Protein AF-A0A7V8AKU9-F1 (afdb_monomer_lite)

Foldseek 3Di:
DPADADVPPPVGGDDDPVPVVSVVVVVVVQVVVVVVPDPDDDDDPPVSDPDPPD

Sequence (54 aa):
MGYACWHNLLALPQLNHDTPAVRAFLFKVAEYWLRKGIDGWRLDAPDCIQTPGF

Radius of gyration: 12.99 Å; chains: 1; bounding box: 24×24×38 Å

pLDDT: mean 94.69, std 5.61, range [64.56, 98.56]

Secondary structure (DSSP, 8-state):
--S-BGGG-TTSBPP-TTSHHHHHHHHHHHHHHHTTT----PPSSGGG---TT-

Structure (mmCIF, N/CA/C/O backbone):
data_AF-A0A7V8AKU9-F1
#
_entry.id   AF-A0A7V8AKU9-F1
#
loop_
_atom_site.group_PDB
_atom_site.id
_atom_site.type_symbol
_atom_site.label_atom_id
_atom_site.label_alt_id
_atom_site.label_comp_id
_atom_site.label_asym_id
_atom_site.label_entity_id
_atom_site.label_seq_id
_atom_site.pdbx_PDB_ins_code
_atom_site.Cartn_x
_atom_site.Cartn_y
_atom_site.Cartn_z
_atom_site.occupancy
_atom_site.B_iso_or_equiv
_atom_site.auth_seq_id
_atom_site.auth_comp_id
_atom_site.auth_asym_id
_atom_site.auth_atom_id
_atom_site.pdbx_PDB_model_num
ATOM 1 N N . MET A 1 1 ? 6.832 1.107 -23.503 1.00 64.56 1 MET A N 1
ATOM 2 C CA . MET A 1 1 ? 6.741 1.940 -22.280 1.00 64.56 1 MET A CA 1
ATOM 3 C C . MET A 1 1 ? 7.477 1.210 -21.163 1.00 64.56 1 MET A C 1
ATOM 5 O O . MET A 1 1 ? 7.476 -0.012 -21.191 1.00 64.56 1 MET A O 1
ATOM 9 N N . GLY A 1 2 ? 8.183 1.915 -20.273 1.00 88.75 2 GLY A N 1
ATOM 10 C CA . GLY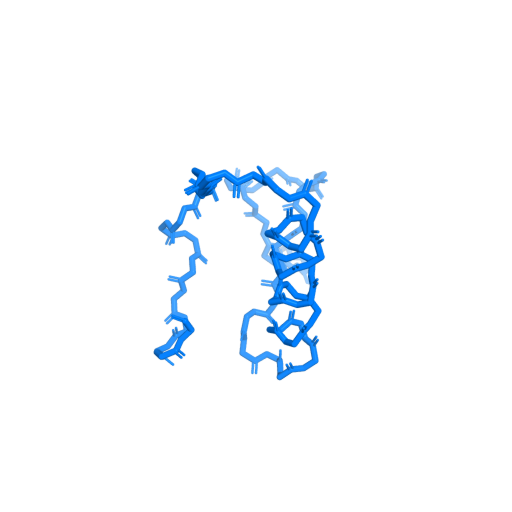 A 1 2 ? 9.167 1.305 -19.358 1.00 88.75 2 GLY A CA 1
ATOM 11 C C . GLY A 1 2 ? 8.619 0.712 -18.051 1.00 88.75 2 GLY A C 1
ATOM 12 O O . GLY A 1 2 ? 9.390 0.104 -17.320 1.00 88.75 2 GLY A O 1
ATOM 13 N N . TYR A 1 3 ? 7.331 0.900 -17.737 1.00 93.00 3 TYR A N 1
ATOM 14 C CA . TYR A 1 3 ? 6.680 0.394 -16.520 1.00 93.00 3 TYR A CA 1
ATOM 15 C C . TYR A 1 3 ? 5.150 0.359 -16.672 1.00 93.00 3 TYR A C 1
ATOM 17 O O . TYR A 1 3 ? 4.594 1.037 -17.541 1.00 93.00 3 TYR A O 1
ATOM 25 N N . ALA A 1 4 ? 4.477 -0.430 -15.828 1.00 93.31 4 ALA A N 1
ATOM 26 C CA . ALA A 1 4 ? 3.018 -0.491 -15.754 1.00 93.31 4 ALA A CA 1
ATOM 27 C C . ALA A 1 4 ? 2.450 0.718 -14.995 1.00 93.31 4 ALA A C 1
ATOM 29 O O . ALA A 1 4 ? 3.020 1.174 -14.002 1.00 93.31 4 ALA A O 1
ATOM 30 N N . CYS A 1 5 ? 1.326 1.246 -15.466 1.00 95.31 5 CYS A N 1
ATOM 31 C CA . CYS A 1 5 ? 0.651 2.387 -14.858 1.00 95.31 5 CYS A CA 1
ATOM 32 C C . CYS A 1 5 ? -0.858 2.305 -15.081 1.00 95.31 5 CYS A C 1
ATOM 34 O O . CYS A 1 5 ? -1.334 1.674 -16.029 1.00 95.31 5 CYS A O 1
ATOM 36 N N . TRP A 1 6 ? -1.603 2.956 -14.194 1.00 94.50 6 TRP A N 1
ATOM 37 C CA . TRP A 1 6 ? -3.060 2.972 -14.234 1.00 94.50 6 TRP A CA 1
ATOM 38 C C . TRP A 1 6 ? -3.551 3.618 -15.539 1.00 94.50 6 TRP A C 1
ATOM 40 O O . TRP A 1 6 ? -3.230 4.770 -15.819 1.00 94.50 6 TRP A O 1
ATOM 50 N N . HIS A 1 7 ? -4.269 2.859 -16.377 1.00 92.31 7 HIS A N 1
ATOM 51 C CA . HIS A 1 7 ? -4.757 3.279 -17.704 1.00 92.31 7 HIS A CA 1
ATOM 52 C C . HIS A 1 7 ? -3.723 4.006 -18.592 1.00 92.31 7 HIS A C 1
ATOM 54 O O . HIS A 1 7 ? -4.061 4.954 -19.299 1.00 92.31 7 HIS A O 1
ATOM 60 N N . ASN A 1 8 ? -2.459 3.567 -18.582 1.00 91.75 8 ASN A N 1
ATOM 61 C CA . ASN A 1 8 ? -1.357 4.212 -19.318 1.00 91.75 8 ASN A CA 1
ATOM 62 C C . ASN A 1 8 ? -1.075 5.678 -18.910 1.00 91.75 8 ASN A C 1
ATOM 64 O O . ASN A 1 8 ? -0.375 6.399 -19.625 1.00 91.75 8 ASN A O 1
ATOM 68 N N . LEU A 1 9 ? -1.584 6.133 -17.761 1.00 94.81 9 LEU A N 1
ATOM 69 C CA . LEU A 1 9 ? -1.282 7.447 -17.208 1.00 94.81 9 LEU A CA 1
ATOM 70 C C . LEU A 1 9 ? 0.046 7.391 -16.449 1.00 94.81 9 LEU A C 1
ATOM 72 O O . LEU A 1 9 ? 0.104 6.962 -15.300 1.00 94.81 9 LEU A O 1
ATOM 76 N N . LEU A 1 10 ? 1.116 7.877 -17.081 1.00 94.56 10 LEU A N 1
ATOM 77 C CA . LEU A 1 10 ? 2.488 7.816 -16.551 1.00 94.56 10 LEU A CA 1
ATOM 78 C C . LEU A 1 10 ? 2.662 8.441 -15.154 1.00 94.56 10 LEU A C 1
ATOM 80 O O . LEU A 1 10 ? 3.561 8.053 -14.416 1.00 94.56 10 LEU A O 1
ATOM 84 N N . ALA A 1 11 ? 1.797 9.385 -14.775 1.00 95.75 11 ALA A N 1
ATOM 85 C CA . ALA A 1 11 ? 1.806 9.999 -13.448 1.00 95.75 11 ALA A CA 1
ATOM 86 C C . ALA A 1 11 ? 1.380 9.040 -12.317 1.00 95.75 11 ALA A C 1
ATOM 88 O O . ALA A 1 11 ? 1.619 9.344 -11.151 1.00 95.75 11 ALA A O 1
ATOM 89 N N . LEU A 1 12 ? 0.762 7.900 -12.648 1.00 96.12 12 LEU A N 1
ATOM 90 C CA . LEU A 1 12 ? 0.266 6.896 -11.705 1.00 96.12 12 LEU A CA 1
ATOM 91 C C . LEU A 1 12 ? 0.958 5.541 -11.943 1.00 96.12 12 LEU A C 1
ATOM 93 O O . LEU A 1 12 ? 0.342 4.611 -12.480 1.00 96.12 12 LEU A O 1
ATOM 97 N N . PRO A 1 13 ? 2.250 5.411 -11.584 1.00 95.81 13 PRO A N 1
ATOM 98 C CA . PRO A 1 13 ? 2.957 4.141 -11.678 1.00 95.81 13 PRO A CA 1
ATOM 99 C C . PRO A 1 13 ? 2.295 3.098 -10.773 1.00 95.81 13 PRO A C 1
ATOM 101 O O . PRO A 1 13 ? 1.960 3.372 -9.620 1.00 95.81 13 PRO A O 1
ATOM 104 N N . GLN A 1 14 ? 2.115 1.888 -11.297 1.00 95.88 14 GLN A N 1
ATOM 105 C CA . GLN A 1 14 ? 1.499 0.806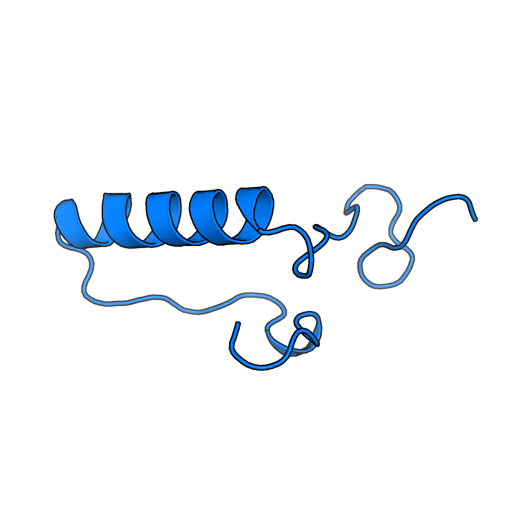 -10.543 1.00 95.88 14 GLN A CA 1
ATOM 106 C C . GLN A 1 14 ? 2.492 0.246 -9.521 1.00 95.88 14 GLN A C 1
ATOM 108 O O . GLN A 1 14 ? 3.635 -0.077 -9.852 1.00 95.88 14 GLN A O 1
ATOM 113 N N . LEU A 1 15 ? 2.046 0.106 -8.273 1.00 96.19 15 LEU A N 1
ATOM 114 C CA . LEU A 1 15 ? 2.816 -0.594 -7.251 1.00 96.19 15 LEU A CA 1
ATOM 115 C C . LEU A 1 15 ? 2.900 -2.090 -7.576 1.00 96.19 15 LEU A C 1
ATOM 117 O O . LEU A 1 15 ? 1.924 -2.706 -8.000 1.00 96.19 15 LEU A O 1
ATOM 121 N N . ASN A 1 16 ? 4.071 -2.686 -7.346 1.00 96.06 16 ASN A N 1
ATOM 122 C CA . ASN A 1 16 ? 4.270 -4.116 -7.558 1.00 96.06 16 ASN A CA 1
ATOM 123 C C . ASN A 1 16 ? 3.801 -4.920 -6.332 1.00 96.06 16 ASN A C 1
ATOM 125 O O . ASN A 1 16 ? 4.542 -5.075 -5.359 1.00 96.06 16 ASN A O 1
ATOM 129 N N . HIS A 1 17 ? 2.582 -5.452 -6.402 1.00 96.06 17 HIS A N 1
ATOM 130 C CA . HIS A 1 17 ? 1.938 -6.228 -5.336 1.00 96.06 17 HIS A CA 1
ATOM 131 C C . HIS A 1 17 ? 2.579 -7.612 -5.079 1.00 96.06 17 HIS A C 1
ATOM 133 O O . HIS A 1 17 ? 2.418 -8.175 -3.991 1.00 96.06 17 HIS A O 1
ATOM 139 N N . ASP A 1 18 ? 3.380 -8.135 -6.015 1.00 96.12 18 ASP A N 1
ATOM 140 C CA . ASP A 1 18 ? 4.130 -9.383 -5.819 1.00 96.12 18 ASP A CA 1
ATOM 141 C C . ASP A 1 18 ? 5.343 -9.187 -4.903 1.00 96.12 18 ASP A C 1
ATOM 143 O O . ASP A 1 18 ? 5.825 -10.139 -4.287 1.00 96.12 18 ASP A O 1
ATOM 147 N N . THR A 1 19 ? 5.817 -7.945 -4.754 1.00 96.69 19 THR A N 1
ATOM 148 C CA . THR A 1 19 ? 6.934 -7.610 -3.866 1.00 96.69 19 THR A CA 1
ATOM 149 C C . THR A 1 19 ? 6.470 -7.638 -2.402 1.00 96.69 19 THR A C 1
ATOM 151 O O . THR A 1 19 ? 5.677 -6.780 -2.001 1.00 96.69 19 THR A O 1
ATOM 154 N N . PRO A 1 20 ? 6.994 -8.539 -1.541 1.00 96.25 20 PRO A N 1
ATOM 155 C CA . PRO A 1 20 ? 6.514 -8.673 -0.161 1.00 96.25 20 PRO A CA 1
ATOM 156 C C . PRO A 1 20 ? 6.608 -7.382 0.664 1.00 96.25 20 PRO A C 1
ATOM 158 O O . PRO A 1 20 ? 5.728 -7.098 1.473 1.00 96.25 20 PRO A O 1
ATOM 161 N N . ALA A 1 21 ? 7.642 -6.568 0.427 1.00 97.81 21 ALA A N 1
ATOM 162 C CA . ALA A 1 21 ? 7.820 -5.286 1.108 1.00 97.81 21 ALA A CA 1
ATOM 163 C C . ALA A 1 21 ? 6.719 -4.264 0.764 1.00 97.81 21 ALA A C 1
ATOM 165 O O . ALA A 1 21 ? 6.301 -3.509 1.639 1.00 97.81 21 ALA A O 1
ATOM 166 N N . VAL A 1 22 ? 6.211 -4.266 -0.476 1.00 97.50 22 VAL A N 1
ATOM 167 C CA . VAL A 1 22 ? 5.100 -3.397 -0.899 1.00 97.50 22 VAL A CA 1
ATOM 168 C C . VAL A 1 22 ? 3.813 -3.811 -0.189 1.00 97.50 22 VAL A C 1
ATOM 170 O O . VAL A 1 22 ? 3.124 -2.956 0.361 1.00 97.50 22 VAL A O 1
ATOM 173 N N . ARG A 1 23 ? 3.525 -5.119 -0.105 1.00 95.94 23 ARG A N 1
ATOM 174 C CA . ARG A 1 23 ? 2.365 -5.625 0.651 1.00 95.94 23 ARG A CA 1
ATOM 175 C C . ARG A 1 23 ? 2.438 -5.241 2.124 1.00 95.94 23 ARG A C 1
ATOM 177 O O . ARG A 1 23 ? 1.495 -4.674 2.666 1.00 95.94 23 ARG A O 1
ATOM 184 N N . ALA A 1 24 ? 3.583 -5.497 2.758 1.00 97.44 24 ALA A N 1
ATOM 185 C CA . ALA A 1 24 ? 3.803 -5.155 4.160 1.00 97.44 24 ALA A CA 1
ATOM 186 C C . ALA A 1 24 ? 3.628 -3.650 4.417 1.00 97.44 24 ALA A C 1
ATOM 188 O O . ALA A 1 24 ? 3.053 -3.255 5.429 1.00 97.44 24 ALA A O 1
ATOM 189 N N . PHE A 1 25 ? 4.084 -2.804 3.489 1.00 98.00 25 PHE A N 1
ATOM 190 C CA . PHE A 1 25 ? 3.869 -1.364 3.561 1.00 98.00 25 PHE A CA 1
ATOM 191 C C . PHE A 1 25 ? 2.380 -0.993 3.488 1.00 98.00 25 PHE A C 1
ATOM 193 O O . PHE A 1 25 ? 1.903 -0.256 4.351 1.00 98.00 25 PHE A O 1
ATOM 200 N N . LEU A 1 26 ? 1.637 -1.531 2.515 1.00 97.19 26 LEU A N 1
ATOM 201 C CA . LEU A 1 26 ? 0.206 -1.254 2.348 1.00 97.19 26 LEU A CA 1
ATOM 202 C C . LEU A 1 26 ? -0.609 -1.702 3.572 1.00 97.19 26 LEU A C 1
ATOM 204 O O . LEU A 1 26 ? -1.406 -0.918 4.090 1.00 97.19 26 LEU A O 1
ATOM 208 N N . PHE A 1 27 ? -0.342 -2.895 4.114 1.00 96.94 27 PHE A N 1
ATOM 209 C CA . PHE A 1 27 ? -0.983 -3.357 5.350 1.00 96.94 27 PHE A CA 1
ATOM 210 C C . PHE A 1 27 ? -0.619 -2.496 6.557 1.00 96.94 27 PHE A C 1
ATOM 212 O O . PHE A 1 27 ? -1.494 -2.145 7.344 1.00 96.94 27 PHE A O 1
ATOM 219 N N . LYS A 1 28 ? 0.641 -2.065 6.685 1.00 98.44 28 LYS A N 1
ATOM 220 C CA . LYS A 1 28 ? 1.050 -1.166 7.771 1.00 98.44 28 LYS A CA 1
ATOM 221 C C . LYS A 1 28 ? 0.291 0.163 7.728 1.00 98.44 28 LYS A C 1
ATOM 223 O O . LYS A 1 28 ? -0.077 0.675 8.784 1.00 98.44 28 LYS A O 1
ATOM 228 N N . VAL A 1 29 ? 0.051 0.718 6.537 1.00 98.31 29 VAL A N 1
ATOM 229 C CA . VAL A 1 29 ? -0.773 1.925 6.363 1.00 98.31 29 VAL A CA 1
ATOM 230 C C . VAL A 1 29 ? -2.229 1.639 6.733 1.00 98.31 29 VAL A C 1
ATOM 232 O O . VAL A 1 29 ? -2.813 2.402 7.502 1.00 98.31 29 VAL A O 1
ATOM 235 N N . ALA A 1 30 ? -2.796 0.529 6.254 1.00 97.62 30 ALA A N 1
ATOM 236 C CA . ALA A 1 30 ? -4.167 0.137 6.574 1.00 97.62 30 ALA A CA 1
ATOM 237 C C . ALA A 1 30 ? -4.383 -0.006 8.092 1.00 97.62 30 ALA A C 1
ATOM 239 O O . ALA A 1 30 ? -5.299 0.592 8.660 1.00 97.62 30 ALA A O 1
ATOM 240 N N . GLU A 1 31 ? -3.492 -0.732 8.771 1.00 98.19 31 GLU A N 1
ATOM 241 C CA . GLU A 1 31 ? -3.533 -0.926 10.218 1.00 98.19 31 GLU A CA 1
ATOM 242 C C . GLU A 1 31 ? -3.267 0.358 11.007 1.00 98.19 31 GLU A C 1
ATOM 244 O O . GLU A 1 31 ? -3.812 0.532 12.097 1.00 98.19 31 GLU A O 1
ATOM 249 N N . TYR A 1 32 ? -2.409 1.252 10.502 1.00 98.50 32 TYR A N 1
ATOM 250 C CA . TYR A 1 32 ? -2.135 2.530 11.156 1.00 98.50 32 TYR A CA 1
ATOM 251 C C . TYR A 1 32 ? -3.431 3.313 11.372 1.00 98.50 32 TYR A C 1
ATOM 253 O O . TYR A 1 32 ? -3.672 3.773 12.486 1.00 98.50 32 TYR A O 1
ATOM 261 N N . TRP A 1 33 ? -4.281 3.416 10.349 1.00 98.56 33 TRP A N 1
ATOM 262 C CA . TRP A 1 33 ? -5.537 4.154 10.471 1.00 98.56 33 TRP A CA 1
ATOM 263 C C . TRP A 1 33 ? -6.622 3.378 11.212 1.00 98.56 33 TRP A C 1
ATOM 265 O O . TRP A 1 33 ? -7.369 3.991 11.970 1.00 98.56 33 TRP A O 1
ATOM 275 N N . LEU A 1 34 ? -6.668 2.046 11.096 1.00 98.19 34 LEU A N 1
ATOM 276 C CA . LEU A 1 34 ? -7.541 1.229 11.951 1.00 98.19 34 LEU A CA 1
ATOM 277 C C . LEU A 1 34 ? -7.232 1.473 13.436 1.00 98.19 34 LEU A C 1
ATOM 279 O O . LEU A 1 34 ? 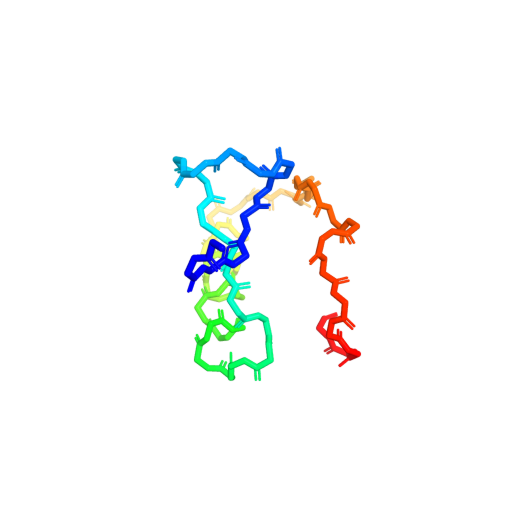-8.133 1.726 14.229 1.00 98.19 34 LEU A O 1
ATOM 283 N N . ARG A 1 35 ? -5.946 1.535 13.809 1.00 98.44 35 ARG A N 1
ATOM 284 C CA . ARG A 1 35 ? -5.512 1.902 15.171 1.00 98.44 35 ARG A CA 1
ATOM 285 C C . ARG A 1 35 ? -5.850 3.347 15.563 1.00 98.44 35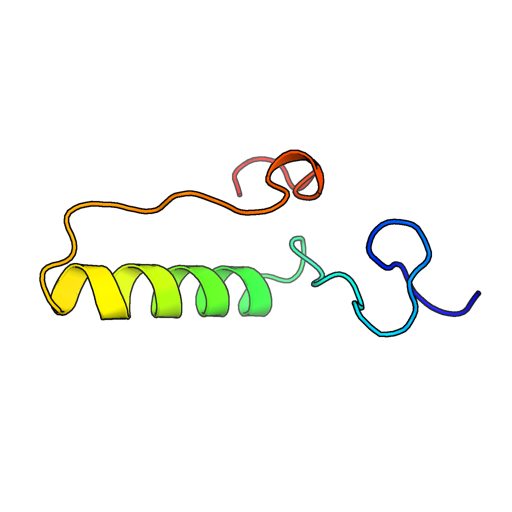 ARG A C 1
ATOM 287 O O . ARG A 1 35 ? -5.788 3.677 16.744 1.00 98.44 35 ARG A O 1
ATOM 294 N N . LYS A 1 36 ? -6.194 4.210 14.603 1.00 98.31 36 LYS A N 1
ATOM 295 C CA . LYS A 1 36 ? -6.687 5.577 14.839 1.00 98.31 36 LYS A CA 1
ATOM 296 C C . LYS A 1 36 ? -8.212 5.656 14.962 1.00 98.31 36 LYS A C 1
ATOM 298 O O . LYS A 1 36 ? -8.706 6.733 15.278 1.00 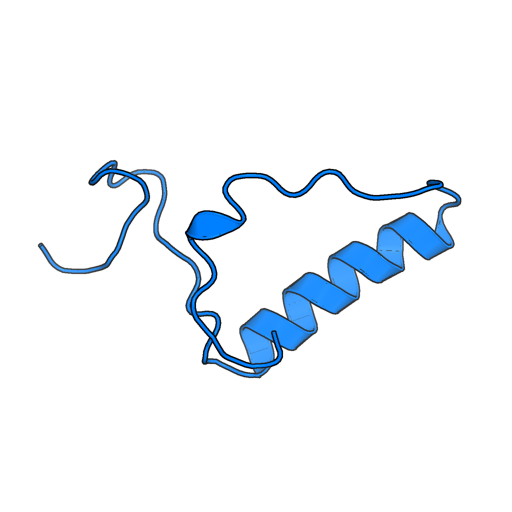98.31 36 LYS A O 1
ATOM 303 N N . GLY A 1 37 ? -8.928 4.546 14.776 1.00 98.25 37 GLY A N 1
ATOM 304 C CA . GLY A 1 37 ? -10.366 4.451 15.025 1.00 98.25 37 GLY A CA 1
ATOM 305 C C . GLY A 1 37 ? -11.255 4.643 13.798 1.00 98.25 37 GLY A C 1
ATOM 306 O O . GLY A 1 37 ? -12.416 4.987 13.972 1.00 98.25 37 GLY A O 1
ATOM 307 N N . ILE A 1 38 ? -10.741 4.452 12.575 1.00 98.31 38 ILE A N 1
ATOM 308 C CA . ILE A 1 38 ? -11.625 4.337 11.402 1.00 98.31 38 ILE A CA 1
ATOM 309 C C . ILE A 1 38 ? -12.335 2.978 11.414 1.00 98.31 38 ILE A C 1
ATOM 311 O O . ILE A 1 38 ? -11.742 1.973 11.807 1.00 98.31 38 ILE A O 1
ATOM 315 N N . ASP A 1 39 ? -13.564 2.933 10.907 1.00 98.25 39 ASP A N 1
ATOM 316 C CA . ASP A 1 39 ? -14.374 1.707 10.897 1.00 98.25 39 ASP A CA 1
ATOM 317 C C . ASP A 1 39 ? -14.137 0.812 9.669 1.00 98.25 39 ASP A C 1
ATOM 319 O O . ASP A 1 39 ? -14.589 -0.332 9.630 1.00 98.25 39 ASP A O 1
ATOM 323 N N . GLY A 1 40 ? -13.431 1.300 8.645 1.00 96.44 40 GLY A N 1
ATOM 324 C CA . GLY A 1 40 ? -13.166 0.506 7.449 1.00 96.44 40 GLY A CA 1
ATOM 325 C C . GLY A 1 40 ? -12.506 1.263 6.303 1.00 96.44 40 GLY A C 1
ATOM 326 O O . GLY A 1 40 ? -12.217 2.455 6.393 1.00 96.44 40 GLY A O 1
ATOM 327 N N . TRP A 1 41 ? -12.283 0.537 5.205 1.00 97.81 41 TRP A N 1
ATOM 328 C CA . TRP A 1 41 ? -11.613 1.024 4.001 1.00 97.81 41 TRP A CA 1
ATOM 329 C C . TRP A 1 41 ? -12.470 0.803 2.754 1.00 97.81 41 TRP A C 1
ATOM 331 O O . TRP A 1 41 ? -12.957 -0.299 2.512 1.00 97.81 41 TRP A O 1
ATOM 341 N N . ARG A 1 42 ? -12.573 1.831 1.909 1.00 97.88 42 ARG A N 1
ATOM 342 C CA . ARG A 1 42 ? -12.950 1.681 0.498 1.00 97.88 42 ARG A CA 1
ATOM 343 C C . ARG A 1 42 ? -11.665 1.611 -0.315 1.00 97.88 42 ARG A C 1
ATOM 345 O O . ARG A 1 42 ? -10.884 2.560 -0.299 1.00 97.88 42 ARG A O 1
ATOM 352 N N . LEU A 1 43 ? -11.457 0.510 -1.029 1.00 96.06 43 LEU A N 1
ATOM 353 C CA . LEU A 1 43 ? -10.279 0.320 -1.876 1.00 96.06 43 LEU A CA 1
ATOM 354 C C . LEU A 1 43 ? -10.490 1.003 -3.231 1.00 96.06 43 LEU A C 1
ATOM 356 O O . LEU A 1 43 ? -11.528 0.817 -3.868 1.00 96.06 43 LEU A O 1
ATOM 360 N N . ASP A 1 44 ? -9.528 1.822 -3.648 1.00 96.56 44 ASP A N 1
ATOM 361 C CA . ASP A 1 44 ? -9.507 2.430 -4.979 1.00 96.56 44 ASP A CA 1
ATOM 362 C C . ASP A 1 44 ? -8.809 1.501 -5.978 1.00 96.56 44 ASP A C 1
ATOM 364 O O . ASP A 1 44 ? -7.796 0.895 -5.633 1.00 96.56 44 ASP A O 1
ATOM 368 N N . ALA A 1 45 ? -9.371 1.372 -7.185 1.00 94.94 45 ALA A N 1
ATOM 369 C CA . ALA A 1 45 ? -8.892 0.472 -8.243 1.00 94.94 45 ALA A CA 1
ATOM 370 C C . ALA A 1 45 ? -8.534 -0.963 -7.764 1.00 94.94 45 ALA A C 1
ATOM 372 O O . ALA A 1 45 ? -7.439 -1.455 -8.057 1.00 94.94 45 ALA A O 1
ATOM 373 N N . PRO A 1 46 ? -9.417 -1.662 -7.013 1.00 93.75 46 PRO A N 1
ATOM 374 C CA . PRO A 1 46 ? -9.104 -2.990 -6.473 1.00 93.75 46 PRO A CA 1
ATOM 375 C C . PRO A 1 46 ? -8.864 -4.040 -7.570 1.00 93.75 46 PRO A C 1
ATOM 377 O O . PRO A 1 46 ? -8.134 -5.001 -7.355 1.00 93.75 46 PRO A O 1
ATOM 380 N N . ASP A 1 47 ? -9.425 -3.836 -8.761 1.00 93.12 47 ASP A N 1
ATOM 381 C CA . ASP A 1 47 ? -9.217 -4.648 -9.961 1.00 93.12 47 ASP A CA 1
ATOM 382 C C . ASP A 1 47 ? -7.764 -4.623 -10.470 1.00 93.12 47 ASP A C 1
ATOM 384 O O . ASP A 1 47 ? -7.330 -5.539 -11.168 1.00 93.12 47 ASP A O 1
ATOM 388 N N . CYS A 1 48 ? -6.970 -3.620 -10.087 1.00 92.69 48 CYS A N 1
ATOM 389 C CA . CYS A 1 48 ? -5.549 -3.545 -10.427 1.00 92.69 48 CYS A CA 1
ATOM 390 C C . CYS A 1 48 ? -4.662 -4.459 -9.557 1.00 92.69 48 CYS A C 1
ATOM 392 O O . CYS A 1 48 ? -3.456 -4.561 -9.807 1.00 92.69 48 CYS A O 1
ATOM 394 N N . ILE A 1 49 ? -5.220 -5.123 -8.540 1.00 93.31 49 ILE A N 1
ATOM 395 C CA . ILE A 1 49 ? -4.514 -6.105 -7.711 1.00 93.31 49 ILE A CA 1
ATOM 396 C C . ILE A 1 49 ? -4.781 -7.500 -8.278 1.00 93.31 49 ILE A C 1
ATOM 398 O O . ILE A 1 49 ? -5.899 -8.000 -8.240 1.00 93.31 49 ILE A O 1
ATOM 402 N N . GLN A 1 50 ? -3.734 -8.133 -8.809 1.00 92.25 50 GLN A N 1
ATOM 403 C CA . GLN A 1 50 ? -3.808 -9.457 -9.445 1.00 92.25 50 GLN A CA 1
ATOM 404 C C . GLN A 1 50 ? -3.035 -10.535 -8.665 1.00 92.25 50 GLN A C 1
ATOM 406 O O . GLN A 1 50 ? -3.077 -11.712 -9.017 1.00 92.25 50 GLN A O 1
ATOM 411 N N . THR A 1 51 ? -2.318 -10.143 -7.607 1.00 93.44 51 THR A N 1
ATOM 412 C CA . THR A 1 51 ? -1.511 -11.046 -6.781 1.00 93.44 51 THR A CA 1
ATOM 413 C C . THR A 1 51 ? -2.419 -11.960 -5.948 1.00 93.44 51 THR A C 1
ATOM 415 O O . THR A 1 51 ? -3.190 -11.460 -5.127 1.00 93.44 51 THR A O 1
ATOM 418 N N . PRO A 1 52 ? -2.330 -13.295 -6.095 1.00 90.56 52 PRO A N 1
ATOM 419 C CA . PRO A 1 52 ? -3.139 -14.220 -5.309 1.00 90.56 52 PRO A 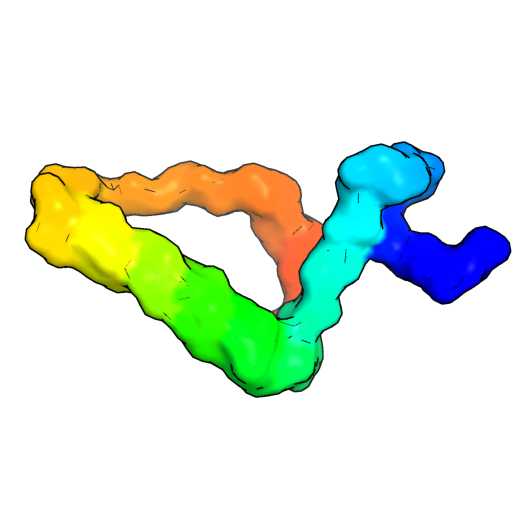CA 1
ATOM 420 C C . PRO A 1 52 ? -2.821 -14.131 -3.814 1.00 90.56 52 PRO A C 1
ATOM 422 O O . PRO A 1 52 ? -1.655 -14.145 -3.420 1.00 90.56 52 PRO A O 1
ATOM 425 N N . GLY A 1 53 ? -3.859 -14.079 -2.978 1.00 83.50 53 GLY A N 1
ATOM 426 C CA . GLY A 1 53 ? -3.693 -13.992 -1.523 1.00 83.50 53 GLY A CA 1
ATOM 427 C C . GLY A 1 53 ? -3.097 -12.667 -1.039 1.00 83.50 53 GLY A C 1
ATOM 428 O O . GLY A 1 53 ? -2.615 -12.606 0.093 1.00 83.50 53 GLY A O 1
ATOM 429 N N . PHE A 1 54 ? -3.099 -11.643 -1.898 1.00 76.75 54 PHE A N 1
ATOM 430 C CA . PHE A 1 54 ? -3.043 -10.256 -1.461 1.00 76.75 54 PHE A CA 1
ATOM 431 C C . PHE A 1 54 ? -4.329 -9.904 -0.706 1.00 76.75 54 PHE A C 1
ATOM 433 O O . PHE A 1 54 ? -5.417 -10.304 -1.180 1.00 76.75 54 PHE A O 1
#